Protein AF-A0A9E3B0V8-F1 (afdb_monomer)

pLDDT: mean 92.94, std 8.55, range [47.59, 98.62]

Secondary structure (DSSP, 8-state):
---TT-TTHHHHHH-B-TTS-BSS-HHHHHHHHHHHHHTT-HHHHHHHHHHHHHHHHHHHHHHGGGGTT-HHHHHHHHHHHHHHHHHHHT-SS--HHHH-HHHHHHHHHHHHHHHHHHHTT------

Mean predicted aligned error: 4.04 Å

Radius of gyration: 15.87 Å; Cα contacts (8 Å, |Δi|>4): 107; chains: 1; bounding box: 39×26×45 Å

Structure (mmCIF, N/CA/C/O backbone):
data_AF-A0A9E3B0V8-F1
#
_entry.id   AF-A0A9E3B0V8-F1
#
loop_
_atom_site.group_PDB
_atom_site.id
_atom_site.type_symbol
_atom_site.label_atom_id
_atom_site.label_alt_id
_atom_site.label_comp_id
_atom_site.label_asym_id
_atom_site.label_entity_id
_atom_site.label_seq_id
_atom_site.pdbx_PDB_ins_code
_atom_site.Cartn_x
_atom_site.Cartn_y
_atom_site.Cartn_z
_atom_site.occupancy
_atom_site.B_iso_or_equiv
_atom_site.auth_seq_id
_atom_site.auth_comp_id
_atom_site.auth_asym_id
_atom_site.auth_atom_id
_atom_site.pdbx_PDB_model_num
ATOM 1 N N . MET A 1 1 ? -11.928 -2.952 14.764 1.00 78.31 1 MET A N 1
ATOM 2 C CA . MET A 1 1 ? -12.121 -1.750 13.928 1.00 78.31 1 MET A CA 1
ATOM 3 C C . MET A 1 1 ? -11.184 -0.687 14.464 1.00 78.31 1 MET A C 1
ATOM 5 O O . MET A 1 1 ? -11.123 -0.544 15.678 1.00 78.31 1 MET A O 1
ATOM 9 N N . ILE A 1 2 ? -10.405 -0.041 13.600 1.00 87.81 2 ILE A N 1
ATOM 10 C CA . ILE A 1 2 ? -9.501 1.045 13.990 1.00 87.81 2 ILE A CA 1
ATOM 11 C C . ILE A 1 2 ? -10.358 2.246 14.390 1.00 87.81 2 ILE A C 1
ATOM 13 O O . ILE A 1 2 ? -11.205 2.682 13.611 1.00 87.81 2 ILE A O 1
ATOM 17 N N . ASP A 1 3 ? -10.149 2.752 15.601 1.00 87.88 3 ASP A N 1
ATOM 18 C CA . ASP A 1 3 ? -10.812 3.960 16.079 1.00 87.88 3 ASP A CA 1
ATOM 19 C C . ASP A 1 3 ? -10.082 5.193 15.541 1.00 87.88 3 ASP A C 1
ATOM 21 O O . ASP A 1 3 ? -8.977 5.504 15.972 1.00 87.88 3 ASP A O 1
ATOM 25 N N . LEU A 1 4 ? -10.701 5.886 14.585 1.00 89.44 4 LEU A N 1
ATOM 26 C CA . LEU A 1 4 ? -10.148 7.097 13.969 1.00 89.44 4 LEU A CA 1
ATOM 27 C C . LEU A 1 4 ? -10.171 8.318 14.900 1.00 89.44 4 LEU A C 1
ATOM 29 O O . LEU A 1 4 ? -9.550 9.327 14.578 1.00 89.44 4 LEU A O 1
ATOM 33 N N . SER A 1 5 ? -10.897 8.245 16.018 1.00 88.88 5 SER A N 1
ATOM 34 C CA . SER A 1 5 ? -10.944 9.305 17.028 1.00 88.88 5 SER A CA 1
ATOM 35 C C . SER A 1 5 ? -9.886 9.142 18.123 1.00 88.88 5 SER A C 1
ATOM 37 O O . SER A 1 5 ? -9.694 10.060 18.920 1.00 88.88 5 SER A O 1
ATOM 39 N N . ASP A 1 6 ? -9.171 8.009 18.141 1.00 90.06 6 ASP A N 1
ATOM 40 C CA . ASP A 1 6 ? -8.074 7.751 19.073 1.00 90.06 6 ASP A CA 1
ATOM 41 C C . ASP A 1 6 ? -6.930 8.758 18.823 1.00 90.06 6 ASP A C 1
ATOM 43 O O . ASP A 1 6 ? -6.293 8.720 17.763 1.00 90.06 6 ASP A O 1
ATOM 47 N N . PRO A 1 7 ? -6.614 9.646 19.788 1.00 89.38 7 PRO A N 1
ATOM 48 C CA . PRO A 1 7 ? -5.565 10.652 19.624 1.00 89.38 7 PRO A CA 1
ATOM 49 C C . PRO A 1 7 ? -4.164 10.037 19.494 1.00 89.38 7 PRO A C 1
ATOM 51 O O . PRO A 1 7 ? -3.234 10.712 19.059 1.00 89.38 7 PRO A O 1
ATOM 54 N N . THR A 1 8 ? -3.998 8.762 19.859 1.00 92.44 8 THR A N 1
ATOM 55 C CA . THR A 1 8 ? -2.736 8.021 19.744 1.00 92.44 8 THR A CA 1
ATOM 56 C C . THR A 1 8 ? -2.632 7.214 18.450 1.00 92.44 8 THR A C 1
ATOM 58 O O . THR A 1 8 ? -1.593 6.600 18.188 1.00 92.44 8 THR A O 1
ATOM 61 N N . LEU A 1 9 ? -3.673 7.220 17.609 1.00 92.69 9 LEU A N 1
ATOM 62 C CA . LEU A 1 9 ? -3.745 6.371 16.423 1.00 92.69 9 LEU A CA 1
ATOM 63 C C . LEU A 1 9 ? -2.558 6.581 15.479 1.00 92.69 9 LEU A C 1
ATOM 65 O O . LEU A 1 9 ? -1.943 5.607 15.048 1.00 92.69 9 LEU A O 1
ATOM 69 N N . ASP A 1 10 ? -2.207 7.829 15.171 1.00 90.25 10 ASP A N 1
ATOM 70 C CA . ASP A 1 10 ? -1.110 8.135 14.244 1.00 90.25 10 ASP A CA 1
ATOM 71 C C . ASP A 1 10 ? 0.236 7.576 14.725 1.00 90.25 10 ASP A C 1
ATOM 73 O O . ASP A 1 10 ? 1.053 7.125 13.914 1.00 90.25 10 ASP A O 1
ATOM 77 N N . GLU A 1 11 ? 0.463 7.555 16.040 1.00 92.00 11 GLU A N 1
ATOM 78 C CA . GLU A 1 11 ? 1.652 6.945 16.626 1.00 92.00 11 GLU A CA 1
ATOM 79 C C . GLU A 1 11 ? 1.607 5.423 16.470 1.00 92.00 11 GLU A C 1
ATOM 81 O O . GLU A 1 11 ? 2.558 4.819 15.970 1.00 92.00 11 GLU A O 1
ATOM 86 N N . ARG A 1 12 ? 0.478 4.799 16.817 1.00 94.25 12 ARG A N 1
ATOM 87 C CA . ARG A 1 12 ? 0.276 3.344 16.717 1.00 94.25 12 ARG A CA 1
ATOM 88 C C . ARG A 1 12 ? 0.384 2.837 15.279 1.00 94.25 12 ARG A C 1
ATOM 90 O O . ARG A 1 12 ? 0.971 1.787 15.027 1.00 94.25 12 ARG A O 1
ATOM 97 N N . LEU A 1 13 ? -0.092 3.620 14.310 1.00 93.81 13 LEU A N 1
ATOM 98 C CA . LEU A 1 13 ? 0.041 3.348 12.878 1.00 93.81 13 LEU A CA 1
ATOM 99 C C . LEU A 1 13 ? 1.499 3.374 12.394 1.00 93.81 13 LEU A C 1
ATOM 101 O O . LEU A 1 13 ? 1.805 2.785 11.355 1.00 93.81 13 LEU A O 1
ATOM 105 N N . ARG A 1 14 ? 2.410 4.036 13.110 1.00 91.88 14 ARG A N 1
ATOM 106 C CA . ARG A 1 14 ? 3.843 4.088 12.771 1.00 91.88 14 ARG A CA 1
ATOM 107 C C . ARG A 1 14 ? 4.686 3.167 13.645 1.00 91.88 14 ARG A C 1
ATOM 109 O O . ARG A 1 14 ? 5.779 2.780 13.229 1.00 91.88 14 ARG A O 1
ATOM 116 N N . ARG A 1 15 ? 4.188 2.818 14.831 1.00 93.19 15 ARG A N 1
ATOM 117 C CA . ARG A 1 15 ? 4.897 2.012 15.817 1.00 93.19 15 ARG A CA 1
ATOM 118 C C . ARG A 1 15 ? 5.161 0.608 15.288 1.00 93.19 15 ARG A C 1
ATOM 120 O O . ARG A 1 15 ? 4.301 -0.033 14.677 1.00 93.19 15 ARG A O 1
ATOM 127 N N . ARG A 1 16 ? 6.376 0.134 15.555 1.00 92.38 16 ARG A N 1
ATOM 128 C CA . ARG A 1 16 ? 6.787 -1.243 15.306 1.00 92.38 16 ARG A CA 1
ATOM 129 C C . ARG A 1 16 ? 6.950 -1.996 16.617 1.00 92.38 16 ARG A C 1
ATOM 131 O O . ARG A 1 16 ? 7.372 -1.418 17.615 1.00 92.38 16 ARG A O 1
ATOM 138 N N . THR A 1 17 ? 6.618 -3.276 16.594 1.00 92.81 17 THR A N 1
ATOM 139 C CA . THR A 1 17 ? 6.903 -4.219 17.670 1.00 92.81 17 THR A CA 1
ATOM 140 C C . THR A 1 17 ? 8.409 -4.527 17.711 1.00 92.81 17 THR A C 1
ATOM 142 O O . THR A 1 17 ? 9.120 -4.240 16.737 1.00 92.81 17 THR A O 1
ATOM 145 N N . PRO A 1 18 ? 8.926 -5.128 18.798 1.00 92.19 18 PRO A N 1
ATOM 146 C CA . PRO A 1 18 ? 10.324 -5.565 18.877 1.00 92.19 18 PRO A CA 1
ATOM 147 C C . PRO A 1 18 ? 10.745 -6.510 17.738 1.00 92.19 18 PRO A C 1
ATOM 149 O O . PRO A 1 18 ? 11.899 -6.510 17.321 1.00 92.19 18 PRO A O 1
ATOM 152 N N . GLU A 1 19 ? 9.801 -7.265 17.175 1.00 89.75 19 GLU A N 1
ATOM 153 C CA . GLU A 1 19 ? 9.998 -8.172 16.036 1.00 89.75 19 GLU A CA 1
ATOM 154 C C . GLU A 1 19 ? 10.020 -7.438 14.679 1.00 89.75 19 GLU A C 1
ATOM 156 O O . GLU A 1 19 ? 10.102 -8.068 13.623 1.00 89.75 19 GLU A O 1
ATOM 161 N N . GLY A 1 20 ? 9.91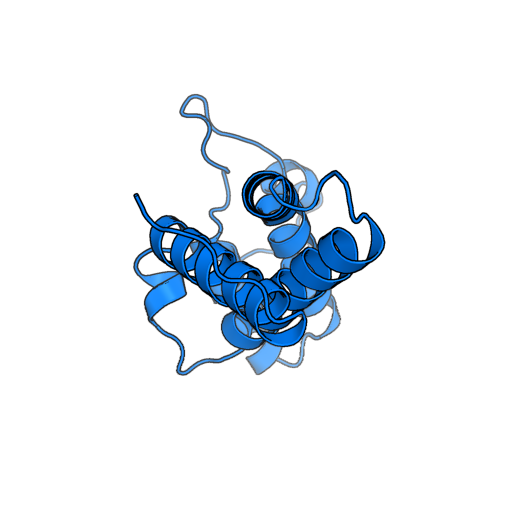7 -6.106 14.682 1.00 87.50 20 GLY A N 1
ATOM 162 C CA . GLY A 1 20 ? 10.000 -5.252 13.497 1.00 87.50 20 GLY A CA 1
ATOM 163 C C . GLY A 1 20 ? 8.720 -5.167 12.661 1.00 87.50 20 GLY A C 1
ATOM 164 O O . GLY A 1 20 ? 8.732 -4.518 11.612 1.00 87.50 20 GLY A O 1
ATOM 165 N N . ARG A 1 21 ? 7.622 -5.789 13.108 1.00 90.50 21 ARG A N 1
ATOM 166 C CA . ARG A 1 21 ? 6.289 -5.696 12.485 1.00 90.50 21 ARG A CA 1
ATOM 167 C C . ARG A 1 21 ? 5.578 -4.436 12.960 1.00 90.50 21 ARG A C 1
ATOM 169 O O . ARG A 1 21 ? 5.911 -3.919 14.0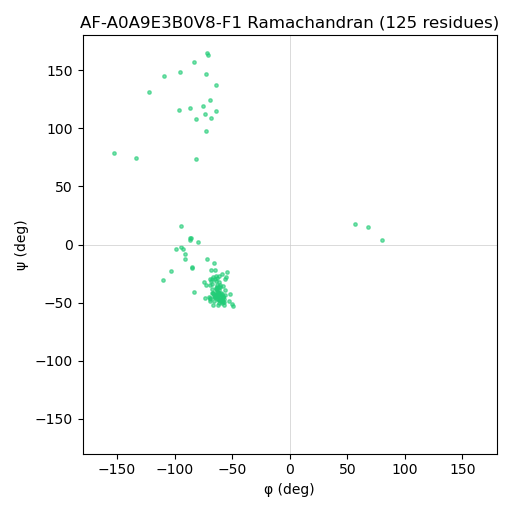16 1.00 90.50 21 ARG A O 1
ATOM 176 N N . TYR A 1 22 ? 4.608 -3.927 12.210 1.00 93.69 22 TYR A N 1
ATOM 177 C CA . TYR A 1 22 ? 3.775 -2.829 12.709 1.00 93.69 22 TYR A CA 1
ATOM 178 C C . TYR A 1 22 ? 2.799 -3.323 13.778 1.00 93.69 22 TYR A C 1
ATOM 180 O O . TYR A 1 22 ? 2.323 -4.452 13.685 1.00 93.69 22 TYR A O 1
ATOM 188 N N . GLU A 1 23 ? 2.499 -2.472 14.765 1.00 94.25 23 GLU A N 1
ATOM 189 C CA . GLU A 1 23 ? 1.500 -2.781 15.804 1.00 94.25 23 GLU A CA 1
ATOM 190 C C . GLU A 1 23 ? 0.128 -3.058 15.174 1.00 94.25 23 GLU A C 1
ATOM 192 O O . GLU A 1 23 ? -0.496 -4.071 15.463 1.00 94.25 23 GLU A O 1
ATOM 197 N N . ILE A 1 24 ? -0.299 -2.179 14.264 1.00 95.31 24 ILE A N 1
ATOM 198 C CA . ILE A 1 24 ? -1.446 -2.400 13.378 1.00 95.31 24 ILE A CA 1
ATOM 199 C C . ILE A 1 24 ? -0.895 -2.927 12.059 1.00 95.31 24 ILE A C 1
ATOM 201 O O . ILE A 1 24 ? -0.173 -2.195 11.377 1.00 95.31 24 ILE A O 1
ATOM 205 N N . SER A 1 25 ? -1.218 -4.160 11.685 1.00 95.56 25 SER A N 1
ATOM 206 C CA . SER A 1 25 ? -0.699 -4.796 10.468 1.00 95.56 25 SER A CA 1
ATOM 207 C C . SER A 1 25 ? -1.282 -4.209 9.175 1.00 95.56 25 SER A C 1
ATOM 209 O O . SER A 1 25 ? -2.322 -3.550 9.170 1.00 95.56 25 SER A O 1
ATOM 211 N N . GLU A 1 26 ? -0.630 -4.465 8.040 1.00 96.56 26 GLU A N 1
ATOM 212 C CA . GLU A 1 26 ? -1.141 -4.077 6.717 1.00 96.5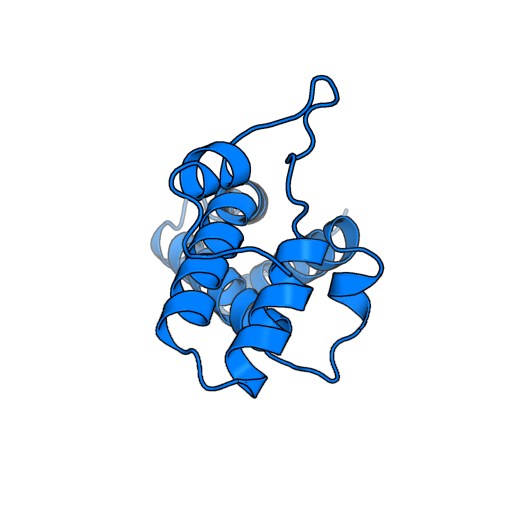6 26 GLU A CA 1
ATOM 213 C C . GLU A 1 26 ? -2.463 -4.778 6.384 1.00 96.56 26 GLU A C 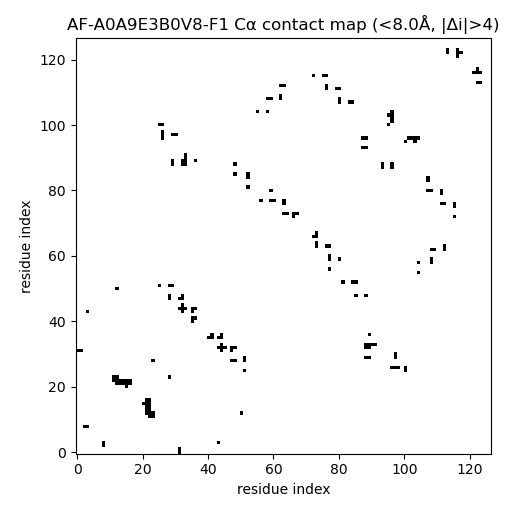1
ATOM 215 O O . GLU A 1 26 ? -3.347 -4.173 5.784 1.00 96.56 26 GLU A O 1
ATOM 220 N N . ILE A 1 27 ? -2.629 -6.030 6.823 1.00 96.69 27 ILE A N 1
ATOM 221 C CA . ILE A 1 27 ? -3.882 -6.779 6.659 1.00 96.69 27 ILE A CA 1
ATOM 222 C C . ILE A 1 27 ? -5.008 -6.074 7.421 1.00 96.69 27 ILE A C 1
ATOM 224 O O . ILE A 1 27 ? -6.080 -5.837 6.865 1.00 96.69 27 ILE A O 1
ATOM 228 N N . GLU A 1 28 ? -4.760 -5.674 8.672 1.00 96.56 28 GLU A N 1
ATOM 229 C CA . GLU A 1 28 ? -5.733 -4.903 9.448 1.00 96.56 28 GLU A CA 1
ATOM 230 C C . GLU A 1 28 ? -6.050 -3.556 8.792 1.00 96.56 28 GLU A C 1
ATOM 232 O O . GLU A 1 28 ? -7.218 -3.161 8.767 1.00 96.56 28 GLU A O 1
ATOM 237 N N . LEU A 1 29 ? -5.061 -2.868 8.211 1.00 97.06 29 LEU A N 1
ATOM 238 C CA . LEU A 1 29 ? -5.306 -1.641 7.447 1.00 97.06 29 LEU A CA 1
ATOM 239 C C . LEU A 1 29 ? -6.258 -1.881 6.276 1.00 97.06 29 LEU A C 1
ATOM 241 O O . LEU A 1 29 ? -7.250 -1.166 6.159 1.00 97.06 29 LEU A O 1
ATOM 245 N N . VAL A 1 30 ? -6.000 -2.896 5.450 1.00 97.75 30 VAL A N 1
ATOM 246 C CA . VAL A 1 30 ? -6.841 -3.241 4.291 1.00 97.75 30 VAL A CA 1
ATOM 247 C C . VAL A 1 30 ? -8.274 -3.545 4.721 1.00 97.75 30 VAL A C 1
ATOM 249 O O . VAL A 1 30 ? -9.223 -2.994 4.161 1.00 97.75 30 VAL A O 1
ATOM 252 N N . VAL A 1 31 ? -8.451 -4.368 5.757 1.00 97.38 31 VAL A N 1
ATOM 253 C CA . VAL A 1 31 ? -9.784 -4.711 6.274 1.00 97.38 31 VAL A CA 1
ATOM 254 C C . VAL A 1 31 ? -10.539 -3.454 6.720 1.00 97.38 31 VAL A C 1
ATOM 256 O O . VAL A 1 31 ? -11.718 -3.293 6.396 1.00 97.38 31 VAL A O 1
ATOM 259 N N . ASN A 1 32 ? -9.870 -2.526 7.411 1.00 97.56 32 ASN A N 1
ATOM 260 C CA . ASN A 1 32 ? -10.499 -1.278 7.845 1.00 97.56 32 ASN A CA 1
ATOM 261 C C . ASN A 1 32 ? -10.749 -0.303 6.683 1.00 97.56 32 ASN A C 1
ATOM 263 O O . ASN A 1 32 ? -11.785 0.353 6.683 1.00 97.56 32 ASN A O 1
ATOM 267 N N . ILE A 1 33 ? -9.882 -0.244 5.666 1.00 97.94 33 ILE A N 1
ATOM 268 C CA . ILE A 1 33 ? -10.118 0.540 4.438 1.00 97.94 33 ILE A CA 1
ATOM 269 C C . ILE A 1 33 ? -11.424 0.095 3.771 1.00 97.94 33 ILE A C 1
ATOM 271 O O . ILE A 1 33 ? -12.289 0.927 3.490 1.00 97.94 33 ILE A O 1
ATOM 275 N N . ARG A 1 34 ? -11.606 -1.217 3.574 1.00 97.44 34 ARG A N 1
ATOM 276 C CA . ARG A 1 34 ? -12.821 -1.783 2.962 1.00 97.44 34 ARG A CA 1
ATOM 277 C C . ARG A 1 34 ? -14.061 -1.495 3.802 1.00 97.44 34 ARG A C 1
ATOM 279 O O . ARG A 1 34 ? -15.102 -1.127 3.260 1.00 97.44 34 ARG A O 1
ATOM 286 N N . GLN A 1 35 ? -13.950 -1.620 5.122 1.00 96.75 35 GLN A N 1
ATOM 287 C CA . GLN A 1 3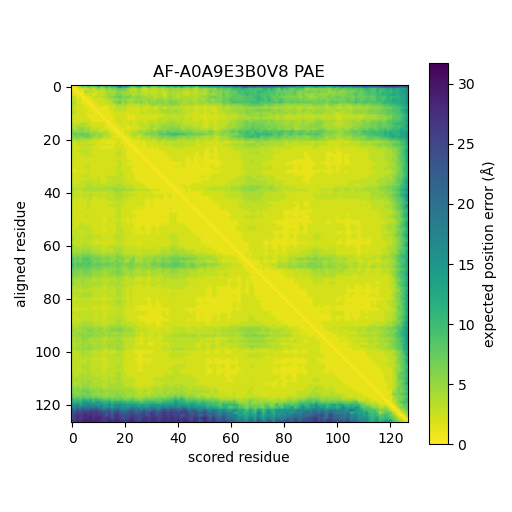5 ? -15.054 -1.335 6.035 1.00 96.75 35 GLN A CA 1
ATOM 288 C C . GLN A 1 35 ? -15.452 0.149 6.021 1.00 96.75 35 GLN A C 1
ATOM 290 O O . GLN A 1 35 ? -16.637 0.458 5.921 1.00 96.75 35 GLN A O 1
ATOM 295 N N . LEU A 1 36 ? -14.482 1.064 6.066 1.00 96.62 36 LEU A N 1
ATOM 296 C CA . LEU A 1 36 ? -14.728 2.508 6.016 1.00 96.62 36 LEU A CA 1
ATOM 297 C C . LEU A 1 36 ? -15.341 2.927 4.677 1.00 96.62 36 LEU A C 1
ATOM 299 O O . LEU A 1 36 ? -16.251 3.751 4.661 1.00 96.62 36 LEU A O 1
ATOM 303 N N . LYS A 1 37 ? -14.914 2.310 3.567 1.00 96.25 37 LYS A N 1
ATOM 304 C CA . LYS A 1 37 ? -15.536 2.500 2.249 1.00 96.25 37 LYS A CA 1
ATOM 305 C C . LYS A 1 37 ? -17.006 2.069 2.247 1.00 96.25 37 LYS A C 1
ATOM 307 O O . LYS A 1 37 ? -17.846 2.810 1.751 1.00 96.25 37 LYS A O 1
ATOM 312 N N . ARG A 1 38 ? -17.337 0.914 2.843 1.00 96.19 38 ARG A N 1
ATOM 313 C CA . ARG A 1 38 ? -18.734 0.447 2.991 1.00 96.19 38 ARG A CA 1
ATOM 314 C C . ARG A 1 38 ? -19.592 1.371 3.859 1.00 96.19 38 ARG A C 1
ATOM 316 O O . ARG A 1 38 ? -20.796 1.430 3.663 1.00 96.19 38 ARG A O 1
ATOM 323 N N . GLN A 1 39 ? -18.980 2.069 4.812 1.00 96.25 39 GLN A N 1
ATOM 324 C CA . GLN A 1 39 ? -19.637 3.058 5.675 1.00 96.25 39 GLN A CA 1
ATOM 325 C C . GLN A 1 39 ? -19.678 4.464 5.055 1.00 96.25 39 GLN A C 1
ATOM 327 O O . GLN A 1 39 ? -20.038 5.411 5.746 1.00 96.25 39 GLN A O 1
ATOM 332 N N . GLU A 1 40 ? -19.239 4.620 3.799 1.00 96.06 40 GLU A N 1
ATOM 333 C CA . GLU A 1 40 ? -19.092 5.914 3.114 1.00 96.06 40 GLU A CA 1
ATOM 334 C C . GLU A 1 40 ? -18.179 6.912 3.856 1.00 96.06 40 GLU A C 1
ATOM 336 O O . GLU A 1 40 ? -18.148 8.110 3.564 1.00 96.06 40 GLU A O 1
ATOM 341 N N . ASN A 1 41 ? -17.349 6.425 4.785 1.00 96.50 41 ASN A N 1
ATOM 342 C CA . ASN A 1 41 ? -16.368 7.230 5.499 1.00 96.50 41 ASN A CA 1
ATOM 343 C C . ASN A 1 41 ? -15.113 7.419 4.636 1.00 96.50 41 ASN A C 1
ATOM 345 O O . ASN A 1 41 ? -14.045 6.843 4.870 1.00 96.50 41 ASN A O 1
ATOM 349 N N . MET A 1 42 ? -15.253 8.264 3.614 1.00 95.75 42 MET A N 1
ATOM 350 C CA . MET A 1 42 ? -14.197 8.537 2.639 1.00 95.75 42 MET A CA 1
ATOM 351 C C . MET A 1 42 ? -12.976 9.217 3.263 1.00 95.75 42 MET A C 1
ATOM 353 O O . MET A 1 42 ? -11.861 9.028 2.782 1.00 95.75 42 MET A O 1
ATOM 357 N N . ALA A 1 43 ? -13.158 10.002 4.328 1.00 95.94 43 ALA A N 1
ATOM 358 C CA . ALA A 1 43 ? -12.054 10.656 5.026 1.00 95.94 43 ALA A CA 1
ATOM 359 C C . ALA A 1 43 ? -11.148 9.628 5.717 1.00 95.94 43 ALA A C 1
ATOM 361 O O . ALA A 1 43 ? -9.946 9.598 5.450 1.00 95.94 43 ALA A O 1
ATOM 362 N N . GLY A 1 44 ? -11.736 8.734 6.516 1.00 95.25 44 GLY A N 1
ATOM 363 C CA . GLY A 1 44 ? -11.007 7.660 7.184 1.00 95.25 44 GLY A CA 1
ATOM 364 C C . GLY A 1 44 ? -10.384 6.673 6.204 1.00 95.25 44 GLY A C 1
ATOM 365 O O . GLY A 1 44 ? -9.217 6.307 6.335 1.00 95.25 44 GLY A O 1
ATOM 366 N N . MET A 1 45 ? -11.134 6.284 5.169 1.00 97.19 45 MET A N 1
ATOM 367 C CA . MET A 1 45 ? -10.622 5.410 4.113 1.00 97.19 45 MET A CA 1
ATOM 368 C C . MET A 1 45 ? -9.390 6.027 3.428 1.00 97.19 45 MET A C 1
ATOM 370 O O . MET A 1 45 ? -8.385 5.334 3.250 1.00 97.19 45 MET A O 1
ATOM 374 N N . ARG A 1 46 ? -9.421 7.328 3.091 1.00 96.62 46 ARG A N 1
ATOM 375 C CA . ARG A 1 46 ? -8.259 8.038 2.523 1.00 96.62 46 ARG A CA 1
ATOM 376 C C . ARG A 1 46 ? -7.084 8.085 3.496 1.00 96.62 46 ARG A C 1
ATOM 378 O O . ARG A 1 46 ? -5.961 7.826 3.076 1.00 96.62 46 ARG A O 1
ATOM 385 N N . GLN A 1 47 ? -7.327 8.369 4.775 1.00 95.75 47 GLN A N 1
ATOM 386 C CA . GLN A 1 47 ? -6.276 8.395 5.796 1.00 95.75 47 GLN A CA 1
ATOM 387 C C . GLN A 1 47 ? -5.540 7.050 5.872 1.00 95.75 47 GLN A C 1
ATOM 389 O O . GLN A 1 47 ? -4.316 7.012 5.742 1.00 95.75 47 GLN A O 1
ATOM 394 N N . LEU A 1 48 ? -6.272 5.940 6.011 1.00 97.50 48 LEU A N 1
ATOM 395 C CA . LEU A 1 48 ? -5.658 4.612 6.100 1.00 97.50 48 LEU A CA 1
ATOM 396 C C . LEU A 1 48 ? -4.983 4.186 4.788 1.00 97.50 48 LEU A C 1
ATOM 398 O O . LEU A 1 48 ? -3.927 3.557 4.823 1.00 97.50 48 LEU A O 1
ATOM 402 N N . SER A 1 49 ? -5.538 4.581 3.639 1.00 97.88 49 SER A N 1
ATOM 403 C CA . SER A 1 49 ? -4.926 4.356 2.320 1.00 97.88 49 SER A CA 1
ATOM 404 C C . SER A 1 49 ? -3.563 5.047 2.195 1.00 97.88 49 SER A C 1
ATOM 406 O O . SER A 1 49 ? -2.598 4.440 1.732 1.00 97.88 49 SER A O 1
ATOM 408 N N . THR A 1 50 ? -3.446 6.288 2.677 1.00 97.44 50 THR A N 1
ATOM 409 C CA . THR A 1 50 ? -2.170 7.020 2.717 1.00 97.44 50 THR A CA 1
ATOM 410 C C . THR A 1 50 ? -1.143 6.314 3.600 1.00 97.44 50 THR A C 1
ATOM 412 O O . THR A 1 50 ? 0.026 6.210 3.224 1.00 97.44 50 THR A O 1
ATOM 415 N N . VAL A 1 51 ? -1.563 5.781 4.752 1.00 97.56 51 VAL A N 1
ATOM 416 C CA . VAL A 1 51 ? -0.666 5.002 5.620 1.00 97.56 51 VAL A CA 1
ATOM 417 C C . VAL A 1 51 ? -0.200 3.723 4.930 1.00 97.56 51 VAL A C 1
ATOM 419 O O . VAL A 1 51 ? 0.992 3.414 4.970 1.00 97.56 51 VAL A O 1
ATOM 422 N N . LEU A 1 52 ? -1.102 3.004 4.260 1.00 98.06 52 LEU A N 1
ATOM 423 C CA . LEU A 1 52 ? -0.757 1.791 3.520 1.00 98.06 52 LEU A CA 1
ATOM 424 C C . LEU A 1 52 ? 0.287 2.078 2.427 1.00 98.06 52 LEU A C 1
ATOM 426 O O . LEU A 1 52 ? 1.306 1.385 2.357 1.00 98.06 52 LEU A O 1
ATOM 430 N N . LEU A 1 53 ? 0.088 3.140 1.637 1.00 97.94 53 LEU A N 1
ATOM 431 C CA . LEU A 1 53 ? 1.058 3.594 0.635 1.00 97.94 53 LEU A CA 1
ATOM 432 C C . LEU A 1 53 ? 2.415 3.931 1.254 1.00 97.94 53 LEU A C 1
ATOM 434 O O . LEU A 1 53 ? 3.448 3.459 0.776 1.00 97.94 53 LEU A O 1
ATOM 438 N N . TYR A 1 54 ? 2.419 4.712 2.337 1.00 96.69 54 TYR A N 1
ATOM 439 C CA . TYR A 1 54 ? 3.646 5.108 3.026 1.00 96.69 54 TYR A CA 1
ATOM 440 C C . TYR A 1 54 ? 4.467 3.890 3.470 1.00 96.69 54 TYR A C 1
ATOM 442 O O . TYR A 1 54 ? 5.683 3.847 3.272 1.00 96.69 54 TYR A O 1
ATOM 450 N N . ARG A 1 55 ? 3.807 2.864 4.018 1.00 96.69 55 ARG A N 1
ATOM 451 C CA . ARG A 1 55 ? 4.472 1.630 4.458 1.00 96.69 55 ARG A CA 1
ATOM 452 C C . ARG A 1 55 ? 5.000 0.780 3.301 1.00 96.69 55 ARG A C 1
ATOM 454 O O . ARG A 1 55 ? 6.010 0.097 3.470 1.00 96.69 55 ARG A O 1
ATOM 461 N N . CYS A 1 56 ? 4.358 0.835 2.134 1.00 97.44 56 CYS A N 1
ATOM 462 C CA . CYS A 1 56 ? 4.775 0.084 0.948 1.00 97.44 56 CYS A CA 1
ATOM 463 C C . CYS A 1 56 ? 5.860 0.798 0.126 1.00 97.44 56 CYS A C 1
ATOM 465 O O . CYS A 1 56 ? 6.604 0.137 -0.602 1.00 97.44 56 CYS A O 1
ATOM 467 N N . ALA A 1 57 ? 6.028 2.115 0.288 1.00 96.56 57 ALA A N 1
ATOM 468 C CA . ALA A 1 57 ? 6.999 2.908 -0.467 1.00 96.56 57 ALA A CA 1
ATOM 469 C C . ALA A 1 57 ? 8.439 2.343 -0.443 1.00 96.56 57 ALA A C 1
ATOM 471 O O . ALA A 1 57 ? 9.050 2.253 -1.511 1.00 96.56 57 ALA A O 1
ATOM 472 N N . PRO A 1 58 ? 8.993 1.861 0.691 1.00 95.94 58 PRO A N 1
ATOM 473 C CA . PRO A 1 58 ? 10.319 1.241 0.695 1.00 95.94 58 PRO A CA 1
ATOM 474 C C . PRO A 1 58 ? 10.408 -0.053 -0.128 1.00 95.94 58 PRO A C 1
ATOM 476 O O . PRO A 1 58 ? 11.489 -0.419 -0.586 1.00 95.94 58 PRO A O 1
ATOM 479 N N . ALA A 1 59 ? 9.312 -0.799 -0.294 1.00 97.06 59 ALA A N 1
ATOM 480 C CA . ALA A 1 59 ? 9.285 -1.967 -1.175 1.00 97.06 59 ALA A CA 1
ATOM 481 C C . ALA A 1 59 ? 9.273 -1.531 -2.645 1.00 97.06 59 ALA A C 1
ATOM 483 O O . ALA A 1 59 ? 10.108 -2.003 -3.416 1.00 97.06 59 ALA A O 1
ATOM 484 N N . PHE A 1 60 ? 8.426 -0.561 -2.999 1.00 98.06 60 PHE A N 1
ATOM 485 C CA . PHE A 1 60 ? 8.357 -0.001 -4.354 1.00 98.06 60 PHE A CA 1
ATOM 486 C C . PHE A 1 60 ? 9.705 0.573 -4.804 1.00 98.06 60 PHE A C 1
ATOM 488 O O . PHE A 1 60 ? 10.184 0.295 -5.904 1.00 98.06 60 PHE A O 1
ATOM 495 N N . GLN A 1 61 ? 10.382 1.312 -3.922 1.00 95.88 61 GLN A N 1
ATOM 496 C CA . GLN A 1 61 ? 11.707 1.870 -4.196 1.00 95.88 61 GLN A CA 1
ATOM 497 C C . GLN A 1 61 ? 12.773 0.794 -4.429 1.00 95.88 61 GLN A C 1
ATOM 499 O O . GLN A 1 61 ? 13.622 0.971 -5.301 1.00 95.88 61 GLN A O 1
ATOM 504 N N . ARG A 1 62 ? 12.740 -0.307 -3.665 1.00 95.56 62 ARG A N 1
ATOM 505 C CA . ARG A 1 62 ? 13.680 -1.427 -3.827 1.00 95.56 62 ARG A CA 1
ATOM 506 C C . ARG A 1 62 ? 13.437 -2.177 -5.132 1.00 95.56 62 ARG A C 1
ATOM 508 O O . ARG A 1 62 ? 14.384 -2.431 -5.867 1.00 95.56 62 ARG A O 1
ATOM 515 N N . HIS A 1 63 ? 12.183 -2.488 -5.446 1.00 94.12 63 HIS A N 1
ATOM 516 C CA . HIS A 1 63 ? 11.837 -3.216 -6.668 1.00 94.12 63 HIS A CA 1
ATOM 517 C C . HIS A 1 63 ? 12.088 -2.405 -7.944 1.00 94.12 63 HIS A C 1
ATOM 519 O O . HIS A 1 63 ? 12.446 -2.973 -8.969 1.00 94.12 63 HIS A O 1
ATOM 525 N N . SER A 1 64 ? 11.982 -1.080 -7.874 1.00 93.62 64 SER A N 1
ATOM 526 C CA . SER A 1 64 ? 12.242 -0.186 -9.007 1.00 93.62 64 SER A CA 1
ATOM 527 C C . SER A 1 64 ? 13.719 0.219 -9.164 1.00 93.62 64 SER A C 1
ATOM 529 O O . SER A 1 64 ? 14.056 0.999 -10.055 1.00 93.62 64 SER A O 1
ATOM 531 N N . GLN A 1 65 ? 14.639 -0.316 -8.349 1.00 91.38 65 GLN A N 1
ATOM 532 C CA . GLN A 1 65 ? 16.062 0.059 -8.381 1.00 91.38 65 GLN A CA 1
ATOM 533 C C . GLN A 1 65 ? 16.746 -0.241 -9.728 1.00 91.38 65 GLN A C 1
ATOM 535 O O . GLN A 1 65 ? 17.690 0.459 -10.104 1.00 91.38 65 GLN A O 1
ATOM 540 N N . GLY A 1 66 ? 16.257 -1.228 -10.489 1.00 88.31 66 GLY A N 1
ATOM 541 C CA . GLY A 1 66 ? 16.749 -1.515 -11.844 1.00 88.31 66 GLY A CA 1
ATOM 542 C C . GLY A 1 66 ? 16.610 -0.328 -12.809 1.00 88.31 66 GLY A C 1
ATOM 543 O O . GLY A 1 66 ? 17.426 -0.172 -13.714 1.00 88.31 66 GLY A O 1
ATOM 544 N N . LEU A 1 67 ? 15.655 0.570 -12.553 1.00 90.88 67 LEU A N 1
ATOM 545 C CA . LEU A 1 67 ? 15.409 1.792 -13.322 1.00 90.88 67 LEU A CA 1
ATOM 546 C C . LEU A 1 67 ? 16.112 3.025 -12.733 1.00 90.88 67 LEU A C 1
ATOM 548 O O . LEU A 1 67 ? 15.810 4.146 -13.115 1.00 90.88 67 LEU A O 1
ATOM 552 N N . ARG A 1 68 ? 17.097 2.872 -11.833 1.00 89.88 68 ARG A N 1
ATOM 553 C CA . ARG A 1 68 ? 17.817 4.023 -11.234 1.00 89.88 68 ARG A CA 1
ATOM 554 C C . ARG A 1 68 ? 18.433 5.000 -12.247 1.00 89.88 68 ARG A C 1
ATOM 556 O O . ARG A 1 68 ? 18.718 6.133 -11.893 1.00 89.88 68 ARG A O 1
ATOM 563 N N . HIS A 1 69 ? 18.695 4.527 -13.463 1.00 90.50 69 HIS A N 1
ATOM 564 C CA . HIS A 1 69 ? 19.296 5.284 -14.560 1.00 90.50 69 HIS A CA 1
ATOM 565 C C . HIS A 1 69 ? 18.250 5.940 -15.483 1.00 90.50 69 HIS A C 1
ATOM 567 O O . HIS A 1 69 ? 18.632 6.655 -16.402 1.00 90.50 69 HIS A O 1
ATOM 573 N N . ARG A 1 70 ? 16.960 5.680 -15.240 1.00 92.31 70 ARG A N 1
ATOM 574 C CA . ARG A 1 70 ? 15.787 6.215 -15.944 1.00 92.31 70 ARG A CA 1
ATOM 575 C C . ARG A 1 70 ? 14.754 6.678 -14.905 1.00 92.3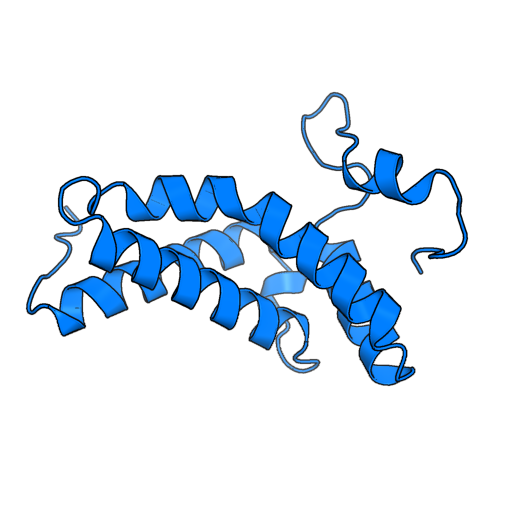1 70 ARG A C 1
ATOM 577 O O . ARG A 1 70 ? 13.815 5.935 -14.600 1.00 92.31 70 ARG A O 1
ATOM 584 N N . PRO A 1 71 ? 14.995 7.822 -14.240 1.00 92.94 71 PRO A N 1
ATOM 585 C CA . PRO A 1 71 ? 14.193 8.275 -13.103 1.00 92.94 71 PRO A CA 1
ATOM 586 C C . PRO A 1 71 ? 12.708 8.449 -13.442 1.00 92.94 71 PRO A C 1
ATOM 588 O O . PRO A 1 71 ? 11.870 8.079 -12.628 1.00 92.94 71 PRO A O 1
ATOM 591 N N . GLU A 1 72 ? 12.387 8.901 -14.649 1.00 94.00 72 GLU A N 1
ATOM 592 C CA . GLU A 1 72 ? 11.020 9.040 -15.155 1.00 94.00 72 GLU A CA 1
ATOM 593 C C . GLU A 1 72 ? 10.253 7.708 -15.145 1.00 94.00 72 GLU A C 1
ATOM 595 O O . GLU A 1 72 ? 9.185 7.606 -14.544 1.00 94.00 72 GLU A O 1
ATOM 600 N N . LEU A 1 73 ? 10.845 6.642 -15.691 1.00 93.50 73 LEU A N 1
ATOM 601 C CA . LEU A 1 73 ? 10.236 5.308 -15.687 1.00 93.50 73 LEU A CA 1
ATOM 602 C C . LEU A 1 73 ? 10.165 4.707 -14.288 1.00 93.50 73 LEU A C 1
ATOM 604 O O . LEU A 1 73 ? 9.280 3.913 -13.971 1.00 93.50 73 LEU A O 1
ATOM 608 N N . ARG A 1 74 ? 11.137 5.043 -13.438 1.00 95.00 74 ARG A N 1
ATOM 609 C CA . ARG A 1 74 ? 11.137 4.608 -12.045 1.00 95.00 74 ARG A CA 1
ATOM 610 C C . ARG A 1 74 ? 9.964 5.226 -11.287 1.00 95.00 74 ARG A C 1
ATOM 612 O O . ARG A 1 74 ? 9.309 4.519 -10.524 1.00 95.00 74 ARG A O 1
ATOM 619 N N . GLU A 1 75 ? 9.725 6.519 -11.473 1.00 95.31 75 GLU A N 1
ATOM 620 C CA . GLU A 1 75 ? 8.595 7.231 -10.875 1.00 95.31 75 GLU A CA 1
ATOM 621 C C . GLU A 1 75 ? 7.267 6.676 -11.386 1.00 95.31 75 GLU A C 1
ATOM 623 O O . GLU A 1 75 ? 6.394 6.373 -10.574 1.00 95.31 75 GLU A O 1
ATOM 628 N N . GLU A 1 76 ? 7.157 6.428 -12.693 1.00 95.25 76 GLU A N 1
ATOM 629 C CA . GLU A 1 76 ? 5.988 5.782 -13.291 1.00 95.25 76 GLU A CA 1
ATOM 630 C C . GLU A 1 76 ? 5.737 4.388 -12.696 1.00 95.25 76 GLU A C 1
ATOM 632 O O . GLU A 1 76 ? 4.628 4.087 -12.257 1.00 95.25 76 GLU A O 1
ATOM 637 N N . ALA A 1 77 ? 6.769 3.546 -12.588 1.00 96.00 77 ALA A N 1
ATOM 638 C CA . ALA A 1 77 ? 6.637 2.218 -11.994 1.00 96.00 77 ALA A CA 1
ATOM 639 C C . ALA A 1 77 ? 6.153 2.278 -10.537 1.00 96.00 77 ALA A C 1
ATOM 641 O O . ALA A 1 77 ? 5.295 1.491 -10.139 1.00 96.00 77 ALA A O 1
ATOM 642 N N . ILE A 1 78 ? 6.676 3.213 -9.734 1.00 97.50 78 ILE A N 1
ATOM 643 C CA . ILE A 1 78 ? 6.239 3.401 -8.343 1.00 97.50 78 ILE A CA 1
ATOM 644 C C . ILE A 1 78 ? 4.790 3.906 -8.289 1.00 97.50 78 ILE A C 1
ATOM 646 O O . ILE A 1 78 ? 4.020 3.429 -7.453 1.00 97.50 78 ILE A O 1
ATOM 650 N N . ALA A 1 79 ? 4.410 4.839 -9.165 1.00 97.56 79 ALA A N 1
ATOM 651 C CA . ALA A 1 79 ? 3.044 5.349 -9.248 1.00 97.56 79 ALA A CA 1
ATOM 652 C C . ALA A 1 79 ? 2.054 4.229 -9.603 1.00 97.56 79 ALA A C 1
ATOM 654 O O . ALA A 1 79 ? 1.065 4.050 -8.893 1.00 97.56 79 ALA A O 1
ATOM 655 N N . ASN A 1 80 ? 2.381 3.409 -10.606 1.00 97.56 80 ASN A N 1
ATOM 656 C CA . ASN A 1 80 ? 1.567 2.269 -11.032 1.00 97.56 80 ASN A CA 1
ATOM 657 C C . ASN A 1 80 ? 1.399 1.232 -9.908 1.00 97.56 80 ASN A C 1
ATOM 659 O O . ASN A 1 80 ? 0.288 0.767 -9.654 1.00 97.56 80 ASN A O 1
ATOM 663 N N . MET A 1 81 ? 2.473 0.911 -9.173 1.00 98.50 81 MET A N 1
ATOM 664 C CA . MET A 1 81 ? 2.396 0.037 -7.992 1.00 98.50 81 MET A CA 1
ATOM 665 C C . MET A 1 81 ? 1.478 0.613 -6.910 1.00 98.50 81 MET A C 1
ATOM 667 O O . MET A 1 81 ? 0.693 -0.121 -6.310 1.00 98.50 81 MET A O 1
ATOM 671 N N . GLY A 1 82 ? 1.572 1.919 -6.651 1.00 98.25 82 GLY A N 1
ATOM 672 C CA . GLY A 1 82 ? 0.732 2.600 -5.670 1.00 98.25 82 GLY A CA 1
ATOM 673 C C . GLY A 1 82 ? -0.746 2.606 -6.061 1.00 98.25 82 GLY A C 1
ATOM 674 O O . GLY A 1 82 ? -1.600 2.297 -5.230 1.00 98.25 82 GLY A O 1
ATOM 675 N N . GLU A 1 83 ? -1.050 2.910 -7.321 1.00 98.31 83 GLU A N 1
ATOM 676 C CA . GLU A 1 83 ? -2.416 2.888 -7.849 1.00 98.31 83 GLU A CA 1
ATOM 677 C C . GLU A 1 83 ? -3.022 1.484 -7.768 1.00 98.31 83 GLU A C 1
ATOM 679 O O . GLU A 1 83 ? -4.126 1.315 -7.245 1.00 98.31 83 GLU A O 1
ATOM 684 N N . HIS A 1 84 ? -2.280 0.468 -8.217 1.00 98.44 84 HIS A N 1
ATOM 685 C CA . HIS A 1 84 ? -2.732 -0.918 -8.178 1.00 98.44 84 HIS A CA 1
ATOM 686 C C . HIS A 1 84 ? -2.997 -1.371 -6.734 1.00 98.44 84 HIS A C 1
ATOM 688 O O . HIS A 1 84 ? -4.097 -1.844 -6.439 1.00 98.44 84 HIS A O 1
ATOM 694 N N . LEU A 1 85 ? -2.052 -1.126 -5.817 1.00 98.62 85 LEU A N 1
ATOM 695 C CA . LEU A 1 85 ? -2.219 -1.415 -4.390 1.00 98.62 85 LEU A CA 1
ATOM 696 C C . LEU A 1 85 ? -3.505 -0.793 -3.832 1.00 98.62 85 LEU A C 1
ATOM 698 O O . LEU A 1 85 ? -4.263 -1.462 -3.134 1.00 98.62 85 LEU A O 1
ATOM 702 N N . LEU A 1 86 ? -3.754 0.490 -4.113 1.00 98.25 86 LEU A N 1
ATOM 703 C CA . LEU A 1 86 ? -4.929 1.188 -3.591 1.00 98.25 86 LEU A CA 1
ATOM 704 C C . LEU A 1 86 ? -6.238 0.699 -4.203 1.00 98.25 86 LEU A C 1
ATOM 706 O O . LEU A 1 86 ? -7.259 0.691 -3.509 1.00 98.25 86 LEU A O 1
ATOM 710 N N . ARG A 1 87 ? -6.227 0.318 -5.482 1.00 98.06 87 ARG A N 1
ATOM 711 C CA . ARG A 1 87 ? -7.389 -0.259 -6.159 1.00 98.06 87 ARG A CA 1
ATOM 712 C C . ARG A 1 87 ? -7.804 -1.564 -5.484 1.00 98.06 87 ARG A C 1
ATOM 714 O O . ARG A 1 87 ? -8.959 -1.696 -5.090 1.00 98.06 87 ARG A O 1
ATOM 721 N N . GLU A 1 88 ? -6.860 -2.476 -5.278 1.00 98.12 88 GLU A N 1
ATOM 722 C CA . GLU A 1 88 ? -7.117 -3.793 -4.680 1.00 98.12 88 GLU A CA 1
ATOM 723 C C . GLU A 1 88 ? -7.364 -3.732 -3.163 1.00 98.12 88 GLU A C 1
ATOM 725 O O . GLU A 1 88 ? -8.227 -4.438 -2.636 1.00 98.12 88 GLU A O 1
ATOM 730 N N . ALA A 1 89 ? -6.727 -2.792 -2.453 1.00 97.94 89 ALA A N 1
ATOM 731 C CA . ALA A 1 89 ? -7.038 -2.511 -1.048 1.00 97.94 89 ALA A CA 1
ATOM 732 C C . ALA A 1 89 ? -8.516 -2.161 -0.828 1.00 97.94 89 ALA A C 1
ATOM 734 O O . ALA A 1 89 ? -9.067 -2.434 0.237 1.00 97.94 89 ALA A O 1
ATOM 735 N N . GLN A 1 90 ? -9.164 -1.569 -1.830 1.00 96.75 90 GLN A N 1
ATOM 736 C CA . GLN A 1 90 ? -10.558 -1.139 -1.781 1.00 96.75 90 GLN A CA 1
ATOM 737 C C . GLN A 1 90 ? -11.540 -2.118 -2.438 1.00 96.75 90 GLN A C 1
ATOM 739 O O . GLN A 1 90 ? -12.749 -1.848 -2.419 1.00 96.75 90 GLN A O 1
ATOM 744 N N . ASP A 1 91 ? -11.043 -3.194 -3.042 1.00 96.38 91 ASP A N 1
ATOM 745 C CA . ASP A 1 91 ? -11.844 -4.220 -3.702 1.00 96.38 91 ASP A CA 1
ATOM 746 C C . ASP A 1 91 ? -12.285 -5.273 -2.669 1.00 96.38 91 ASP A C 1
ATOM 748 O O . ASP A 1 91 ? -11.432 -5.905 -2.045 1.00 96.38 91 ASP A O 1
ATOM 752 N N . PRO A 1 92 ? -13.595 -5.451 -2.410 1.00 93.88 92 PRO A N 1
ATOM 753 C CA . PRO A 1 92 ? -14.065 -6.464 -1.471 1.00 93.88 92 PRO A CA 1
ATOM 754 C C . PRO A 1 92 ? -13.844 -7.907 -1.951 1.00 93.88 92 PRO A C 1
ATOM 756 O O . PRO A 1 92 ? -13.821 -8.791 -1.094 1.00 93.88 92 PRO A O 1
ATOM 759 N N . ASP A 1 93 ? -13.692 -8.133 -3.259 1.00 95.69 93 ASP A N 1
ATOM 760 C CA . ASP A 1 93 ? -13.557 -9.463 -3.863 1.00 95.69 93 ASP A CA 1
ATOM 761 C C . ASP A 1 93 ? -12.091 -9.907 -3.977 1.00 95.69 93 ASP A C 1
ATOM 763 O O . ASP A 1 93 ? -11.799 -11.085 -4.187 1.00 95.69 93 ASP A O 1
ATOM 767 N N . GLU A 1 94 ? -11.147 -8.987 -3.778 1.00 96.50 94 GLU A N 1
ATOM 768 C CA . GLU A 1 94 ? -9.733 -9.317 -3.676 1.00 96.50 94 GLU A CA 1
ATOM 769 C C . GLU A 1 94 ? -9.458 -9.954 -2.302 1.00 96.50 94 GLU A C 1
ATOM 771 O O . GLU A 1 94 ? -9.674 -9.352 -1.247 1.00 96.50 94 GLU A O 1
ATOM 776 N N . VAL A 1 95 ? -8.986 -11.202 -2.291 1.00 94.75 95 VAL A N 1
ATOM 777 C CA . VAL A 1 95 ? -8.776 -11.967 -1.048 1.00 94.75 95 VAL A CA 1
ATOM 778 C C . VAL A 1 95 ? -7.291 -12.175 -0.741 1.00 94.75 95 VAL A C 1
ATOM 780 O O . VAL A 1 95 ? -6.901 -12.251 0.430 1.00 94.75 95 VAL A O 1
ATOM 783 N N . PHE A 1 96 ? -6.445 -12.251 -1.765 1.00 96.00 96 PHE A N 1
ATOM 784 C CA . PHE A 1 96 ? -5.052 -12.668 -1.651 1.00 96.00 96 PHE A CA 1
ATOM 785 C C . PHE A 1 96 ? -4.222 -11.698 -0.799 1.00 96.00 96 PHE A C 1
ATOM 787 O O . PHE A 1 96 ? -3.442 -12.151 0.048 1.00 96.00 96 PHE A O 1
ATOM 794 N N . MET A 1 97 ? -4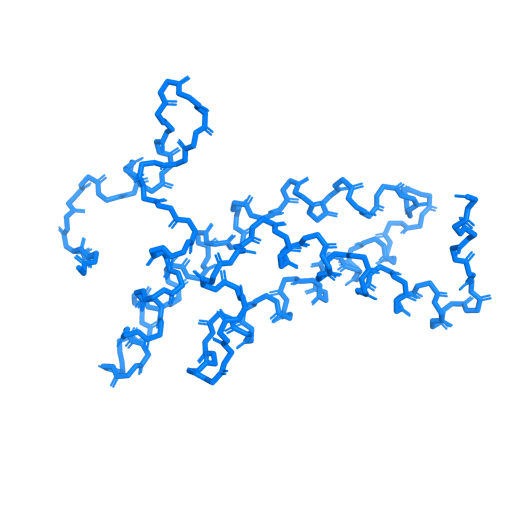.453 -10.385 -0.900 1.00 96.50 97 MET A N 1
ATOM 795 C CA . MET A 1 97 ? -3.738 -9.395 -0.087 1.00 96.50 97 MET A CA 1
ATOM 796 C C . MET A 1 97 ? -4.021 -9.539 1.415 1.00 96.50 97 MET A C 1
ATOM 798 O O . MET A 1 97 ? -3.150 -9.263 2.240 1.00 96.50 97 MET A O 1
ATOM 802 N N . THR A 1 98 ? -5.224 -9.994 1.784 1.00 95.88 98 THR A N 1
ATOM 803 C CA . THR A 1 98 ? -5.607 -10.196 3.193 1.00 95.88 98 THR A CA 1
ATOM 804 C C . THR A 1 98 ? -5.164 -11.550 3.743 1.00 95.88 98 THR A C 1
ATOM 806 O O . THR A 1 98 ? -5.025 -11.699 4.954 1.00 95.88 98 THR A O 1
ATOM 809 N N . GLN A 1 99 ? -4.886 -12.523 2.871 1.00 95.31 99 GLN A N 1
ATOM 810 C CA . GLN A 1 99 ? -4.338 -13.827 3.252 1.00 95.31 99 GLN A CA 1
ATOM 811 C C . GLN A 1 99 ? -2.818 -13.785 3.421 1.00 95.31 99 GLN A C 1
ATOM 813 O O . GLN A 1 99 ? -2.278 -14.394 4.344 1.00 95.31 99 GLN A O 1
ATOM 818 N N . ASN A 1 100 ? -2.113 -13.084 2.528 1.00 95.81 100 ASN A N 1
ATOM 819 C CA . ASN A 1 100 ? -0.660 -12.977 2.580 1.00 95.81 100 ASN A CA 1
ATOM 820 C C . ASN A 1 100 ? -0.163 -11.671 1.950 1.00 95.81 100 ASN A C 1
ATOM 822 O O . ASN A 1 100 ? 0.360 -11.650 0.834 1.00 95.81 100 ASN A O 1
ATOM 826 N N . PHE A 1 101 ? -0.269 -10.582 2.711 1.00 96.81 101 PHE A N 1
ATOM 827 C CA . PHE A 1 101 ? 0.099 -9.245 2.244 1.00 96.81 101 PHE A CA 1
ATOM 828 C C . PHE A 1 101 ? 1.549 -9.146 1.744 1.00 96.81 101 PHE A C 1
ATOM 830 O O . PHE A 1 101 ? 1.828 -8.491 0.744 1.00 96.81 101 PHE A O 1
ATOM 837 N N . VAL A 1 102 ? 2.495 -9.815 2.411 1.00 95.06 102 VAL A N 1
ATOM 838 C CA . VAL A 1 102 ? 3.914 -9.769 2.019 1.00 95.06 102 VAL A CA 1
ATOM 839 C C . VAL A 1 102 ? 4.133 -10.441 0.667 1.00 95.06 102 VAL A C 1
ATOM 841 O O . VAL A 1 102 ? 4.902 -9.935 -0.152 1.00 95.06 102 VAL A O 1
ATOM 844 N N . HIS A 1 103 ? 3.489 -11.585 0.429 1.00 96.88 103 HIS A N 1
ATOM 845 C CA . HIS A 1 103 ? 3.601 -12.274 -0.851 1.00 96.88 103 HIS A CA 1
ATOM 846 C C . HIS A 1 103 ? 2.898 -11.499 -1.963 1.00 96.88 103 HIS A C 1
ATOM 848 O O . HIS A 1 103 ? 3.509 -11.272 -3.006 1.00 96.88 103 HIS A O 1
ATOM 854 N N . TYR A 1 104 ? 1.687 -11.017 -1.686 1.00 98.12 104 TYR A N 1
ATOM 855 C CA . TYR A 1 104 ? 0.938 -10.117 -2.551 1.00 98.12 104 TYR A CA 1
ATOM 856 C C . TYR A 1 104 ? 1.785 -8.922 -3.007 1.00 98.12 104 TYR A C 1
ATOM 858 O O . TYR A 1 104 ? 1.974 -8.716 -4.204 1.00 98.12 104 TYR A O 1
ATOM 866 N N . LEU A 1 105 ? 2.398 -8.198 -2.063 1.00 97.94 105 LEU A N 1
ATOM 867 C CA . LEU A 1 105 ? 3.197 -7.011 -2.362 1.00 97.94 105 LEU A CA 1
ATOM 868 C C . LEU A 1 105 ? 4.391 -7.331 -3.274 1.00 97.94 105 LEU A C 1
ATOM 870 O O . LEU A 1 105 ? 4.734 -6.534 -4.145 1.00 97.94 105 LEU A O 1
ATOM 874 N N . ARG A 1 106 ? 5.025 -8.499 -3.100 1.00 96.69 106 ARG A N 1
ATOM 875 C CA . ARG A 1 106 ? 6.126 -8.945 -3.972 1.00 96.69 106 ARG A CA 1
ATOM 876 C C . ARG A 1 106 ? 5.651 -9.212 -5.399 1.00 96.69 106 ARG A C 1
ATOM 878 O O . ARG A 1 106 ? 6.350 -8.817 -6.329 1.00 96.69 106 ARG A O 1
ATOM 885 N N . CYS A 1 107 ? 4.504 -9.875 -5.561 1.00 97.31 107 CYS A N 1
ATOM 886 C CA . CYS A 1 107 ? 3.897 -10.131 -6.868 1.00 97.31 107 CYS A CA 1
ATOM 887 C C . CYS A 1 107 ? 3.538 -8.814 -7.558 1.00 97.31 107 CYS A C 1
ATOM 889 O O . CYS A 1 107 ? 4.049 -8.550 -8.641 1.00 97.31 107 CYS A O 1
ATOM 891 N N . LEU A 1 108 ? 2.810 -7.936 -6.862 1.00 98.00 108 LEU A N 1
ATOM 892 C CA . LEU A 1 108 ? 2.449 -6.602 -7.339 1.00 98.00 108 LEU A CA 1
ATOM 893 C C . LEU A 1 108 ? 3.668 -5.823 -7.856 1.00 98.00 108 LEU A C 1
ATOM 895 O O . LEU A 1 108 ? 3.671 -5.323 -8.980 1.00 98.00 108 LEU A O 1
ATOM 899 N N . CYS A 1 109 ? 4.731 -5.744 -7.049 1.00 97.12 109 CYS A N 1
ATOM 900 C CA . CYS A 1 109 ? 5.938 -5.020 -7.437 1.00 97.12 109 CYS A CA 1
ATOM 901 C C . CYS A 1 109 ? 6.613 -5.635 -8.669 1.00 97.12 109 CYS A C 1
ATOM 903 O O . CYS A 1 109 ? 7.109 -4.909 -9.526 1.00 97.12 109 CYS A O 1
ATOM 905 N N . ALA A 1 110 ? 6.680 -6.965 -8.750 1.00 95.06 110 ALA A N 1
ATOM 906 C CA . ALA A 1 110 ? 7.295 -7.640 -9.886 1.00 95.06 110 ALA A CA 1
ATOM 907 C C . ALA A 1 110 ? 6.477 -7.442 -11.170 1.00 95.06 110 ALA A C 1
ATOM 909 O O . ALA A 1 110 ? 7.056 -7.199 -12.230 1.00 95.06 110 ALA A O 1
ATOM 910 N N . ASP A 1 111 ? 5.154 -7.521 -11.079 1.00 95.19 111 ASP A N 1
ATOM 911 C CA . ASP A 1 111 ? 4.259 -7.430 -12.228 1.00 95.19 111 ASP A CA 1
ATOM 912 C C . ASP A 1 111 ? 4.241 -6.016 -12.810 1.00 95.19 111 ASP A C 1
ATOM 914 O O . ASP A 1 111 ? 4.447 -5.855 -14.017 1.00 95.19 111 ASP A O 1
ATOM 918 N N . GLU A 1 112 ? 4.104 -4.987 -11.966 1.00 95.81 112 GLU A N 1
ATOM 919 C CA . GLU A 1 112 ? 4.121 -3.592 -12.423 1.00 95.81 112 GLU A CA 1
ATOM 920 C C . GLU A 1 112 ? 5.498 -3.173 -12.945 1.00 95.81 112 GLU A C 1
ATOM 922 O O . GLU A 1 112 ? 5.600 -2.515 -13.979 1.00 95.81 112 GLU A O 1
ATOM 927 N N . PHE A 1 113 ? 6.584 -3.624 -12.312 1.00 93.69 113 PHE A N 1
ATOM 928 C CA . PHE A 1 113 ? 7.928 -3.361 -12.826 1.00 93.69 113 PHE A CA 1
ATOM 929 C C . PHE A 1 113 ? 8.146 -3.990 -14.211 1.00 93.69 113 PHE A C 1
ATOM 931 O O . PHE A 1 113 ? 8.606 -3.327 -15.141 1.00 93.69 113 PHE A O 1
ATOM 938 N N . ASN A 1 114 ? 7.763 -5.258 -14.386 1.00 91.56 114 ASN A N 1
ATOM 939 C CA . ASN A 1 114 ? 7.858 -5.936 -15.680 1.00 91.56 114 ASN A CA 1
ATOM 940 C C . ASN A 1 114 ? 6.911 -5.345 -16.729 1.00 91.56 114 ASN A C 1
ATOM 942 O O . ASN A 1 114 ? 7.175 -5.454 -17.926 1.00 91.56 114 ASN A O 1
ATOM 946 N N . ARG A 1 115 ? 5.784 -4.763 -16.317 1.00 92.38 115 ARG A N 1
ATOM 947 C CA . ARG A 1 115 ? 4.871 -4.057 -17.217 1.00 92.38 115 ARG A CA 1
ATOM 948 C C . ARG A 1 115 ? 5.529 -2.807 -17.797 1.00 92.38 115 ARG A C 1
ATOM 950 O O . ARG A 1 115 ? 5.538 -2.685 -19.018 1.00 92.38 115 ARG A O 1
ATOM 957 N N . VAL A 1 116 ? 6.141 -1.972 -16.955 1.00 92.38 116 VAL A N 1
ATOM 958 C CA . VAL A 1 116 ? 6.874 -0.772 -17.400 1.00 92.38 116 VAL A CA 1
ATOM 959 C C . VAL A 1 116 ? 8.034 -1.146 -18.319 1.00 92.38 116 VAL A C 1
ATOM 961 O O . VAL A 1 116 ? 8.173 -0.586 -19.400 1.00 92.38 116 VAL A O 1
AT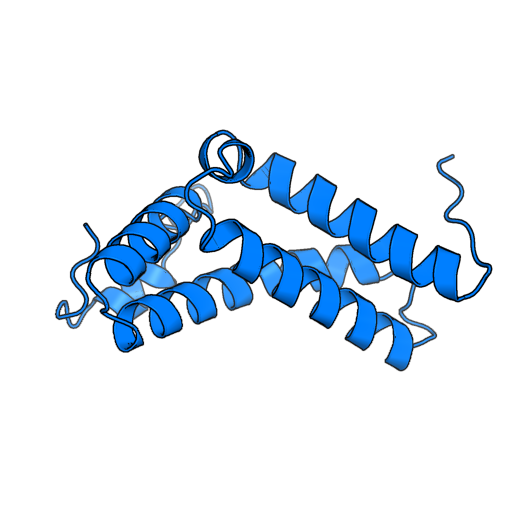OM 964 N N . LEU A 1 117 ? 8.822 -2.166 -17.963 1.00 89.56 117 LEU A N 1
ATOM 965 C CA . LEU A 1 117 ? 9.897 -2.634 -18.843 1.00 89.56 117 LEU A CA 1
ATOM 966 C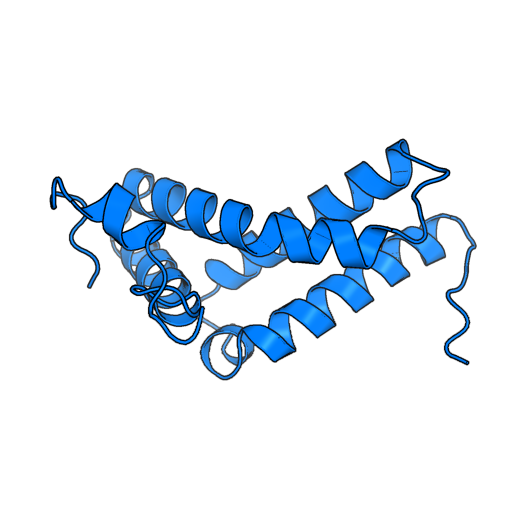 C . LEU A 1 117 ? 9.374 -3.056 -20.222 1.00 89.56 117 LEU A C 1
ATOM 968 O O . LEU A 1 117 ? 9.934 -2.643 -21.234 1.00 89.56 117 LEU A O 1
ATOM 972 N N . ARG A 1 118 ? 8.277 -3.821 -20.278 1.00 89.69 118 ARG A N 1
ATOM 973 C CA . ARG A 1 118 ? 7.687 -4.261 -21.552 1.00 89.69 118 ARG A CA 1
ATOM 974 C C . ARG A 1 118 ? 7.179 -3.102 -22.407 1.00 89.69 118 ARG A C 1
ATOM 976 O O . ARG A 1 118 ? 7.304 -3.180 -23.626 1.00 89.69 118 ARG A O 1
ATOM 983 N N . GLN A 1 119 ? 6.617 -2.058 -21.798 1.00 88.06 119 GLN A N 1
ATOM 984 C CA . GLN A 1 119 ? 6.177 -0.855 -22.519 1.00 88.06 119 GLN A CA 1
ATOM 985 C C . GLN A 1 119 ? 7.351 -0.150 -23.210 1.00 88.06 119 GLN A C 1
ATOM 987 O O . GLN A 1 119 ? 7.206 0.338 -24.325 1.00 88.06 119 GLN A O 1
ATOM 992 N N . GLU A 1 120 ? 8.533 -0.226 -22.606 1.00 84.88 120 GLU A N 1
ATOM 993 C CA . GLU A 1 120 ? 9.783 0.328 -23.129 1.00 84.88 120 GLU A CA 1
ATOM 994 C C . GLU A 1 120 ? 10.526 -0.611 -24.095 1.00 84.88 120 GLU A C 1
ATOM 996 O O . GLU A 1 120 ? 11.663 -0.341 -24.487 1.00 84.88 120 GLU A O 1
ATOM 1001 N N . GLY A 1 121 ? 9.928 -1.753 -24.455 1.00 83.94 121 GLY A N 1
ATOM 1002 C CA . GLY A 1 121 ? 10.583 -2.790 -25.260 1.00 83.94 121 GLY A CA 1
ATOM 1003 C C . GLY A 1 121 ? 11.727 -3.510 -24.532 1.00 83.94 121 GLY A C 1
ATOM 1004 O O . GLY A 1 121 ? 12.532 -4.197 -25.162 1.00 83.94 121 GLY A O 1
ATOM 1005 N N . LEU A 1 122 ? 11.813 -3.361 -23.210 1.00 74.56 122 LEU A N 1
ATOM 1006 C CA . LEU A 1 122 ? 12.799 -4.005 -22.352 1.00 74.56 122 LEU A CA 1
ATOM 1007 C C . LEU A 1 122 ? 12.218 -5.290 -21.748 1.00 74.56 122 LEU A C 1
ATOM 1009 O O . LEU A 1 122 ? 11.032 -5.396 -21.439 1.00 74.56 122 LEU A O 1
ATOM 1013 N N . TYR A 1 123 ? 13.084 -6.273 -21.515 1.00 69.44 123 TYR A N 1
ATOM 1014 C CA . TYR A 1 123 ? 12.731 -7.493 -20.794 1.00 69.44 123 TYR A CA 1
ATOM 1015 C C . TYR A 1 123 ? 13.642 -7.655 -19.587 1.00 69.44 123 TYR A C 1
ATOM 1017 O O . TYR A 1 123 ? 14.866 -7.572 -19.704 1.00 69.44 123 TYR A O 1
ATOM 1025 N N . TYR A 1 124 ? 13.049 -7.925 -18.425 1.00 59.22 124 TYR A N 1
ATOM 1026 C CA . TYR A 1 124 ? 13.812 -8.391 -17.277 1.00 59.22 124 TYR A CA 1
ATOM 1027 C C . TYR A 1 124 ? 14.215 -9.847 -17.527 1.00 59.22 124 TYR A C 1
ATOM 1029 O O . TYR A 1 124 ? 13.355 -10.729 -17.573 1.00 59.22 124 TYR A O 1
ATOM 1037 N N . ARG A 1 125 ? 15.512 -10.119 -17.712 1.00 52.22 125 ARG A N 1
ATOM 1038 C CA . ARG A 1 125 ? 16.013 -11.497 -17.668 1.00 52.22 125 ARG A CA 1
ATOM 1039 C C . ARG A 1 125 ? 15.897 -11.985 -16.225 1.00 52.22 125 ARG A C 1
ATOM 1041 O O . ARG A 1 125 ? 16.604 -11.500 -15.349 1.00 52.22 125 ARG A O 1
ATOM 1048 N N . ARG A 1 126 ? 14.963 -12.906 -15.976 1.00 51.56 126 ARG A N 1
ATOM 1049 C CA . ARG A 1 126 ? 15.059 -13.810 -14.827 1.00 51.56 126 ARG A CA 1
ATOM 1050 C C . ARG A 1 126 ? 16.168 -14.801 -15.169 1.00 51.56 126 ARG A C 1
ATOM 1052 O O . ARG A 1 126 ? 15.917 -15.712 -15.954 1.00 51.56 126 ARG A O 1
ATOM 1059 N N . ASP A 1 127 ? 17.368 -14.537 -14.670 1.00 47.59 127 ASP A N 1
ATOM 1060 C CA . ASP A 1 127 ? 18.397 -15.571 -14.537 1.00 47.59 127 ASP A CA 1
ATOM 1061 C C . ASP A 1 127 ? 17.969 -16.585 -13.462 1.00 47.59 127 ASP A C 1
ATOM 1063 O O . ASP A 1 127 ? 17.365 -16.151 -12.447 1.00 47.59 127 ASP A O 1
#

Sequence (127 aa):
MIDLSDPTLDERLRRRTPEGRYEISEIELVVNIRQLKRQENMAGMRQLSTVLLYRCAPAFQRHSQGLRHRPELREEAIANMGEHLLREAQDPDEVFMTQNFVHYLRCLCADEFNRVLRQEGLYYRRD

Solvent-accessible surface area (backbone atoms only — not comparable to full-atom values): 7210 Å² total; per-residue (Å²): 130,82,61,87,81,47,91,57,41,74,57,45,68,68,36,59,44,97,88,70,44,52,70,57,42,71,46,58,44,34,56,43,27,37,50,26,52,76,68,67,35,58,67,62,23,49,53,47,48,52,50,52,49,60,70,43,43,70,55,42,54,59,65,37,49,88,32,70,91,40,59,68,61,29,51,50,32,39,50,52,39,50,52,51,51,53,53,50,42,58,35,88,85,57,54,60,49,67,75,38,45,72,60,40,53,53,51,49,43,52,53,37,44,52,48,52,34,47,76,71,76,41,77,83,81,82,125

Foldseek 3Di:
DQDPPPPCSVVQLVDADPVRARNQHLLNLLVVLQVCVVVVVVVSNVVSLVSSLVVLQVVLQVLLVVCVVPVVLSVVLSVQLSVVVSVLSNDPPNDVCNVPVPVVSVVSSNVSNQVSCVVVVHHDDPD